Protein AF-A0ABD4SL57-F1 (afdb_monomer_lite)

Radius of gyration: 19.84 Å; chains: 1; bounding box: 55×24×49 Å

pLDDT: mean 72.81, std 12.91, range [45.31, 91.5]

Foldseek 3Di:
DPVVVVVVVVCQLVVQLVVLVVVLVVQLVVQLVCCCVPPVDDSVVSNVVSNVVSVVSSVVSCVPPSPPPPVPDPVVVVVVVVVVVVD

Secondary structure (DSSP, 8-state):
--HHHHHHHHHHHHHHHHHHHHHHHHHHHHHHHHHHHHH---HHHHHHHHHHHHHHHHHHHIIIIIT----S-HHHHHHHHHHHH--

InterPro domains:
  IPR007267 GtrA/DPMS, transmembrane domain [PF04138] (17-80)
  IPR051401 Bacterial Cell Wall Glycosylation GtrA [PTHR38459] (10-79)

Sequence (87 aa):
MTILYSIFIKYKQVILYLFFGGLTTIINILSFEILLTNFNLYYQLCNVIAWIISVTFAYFTNKVWVFESNYTTRASFFLVQYKNLCK

Organism: Lactobacillus delbrueckii subsp. lactis (NCBI:txid29397)

Structure (mmCIF, N/CA/C/O backbone):
data_AF-A0ABD4SL57-F1
#
_entry.id   AF-A0ABD4SL57-F1
#
loop_
_atom_site.group_PDB
_atom_site.id
_atom_site.type_symbol
_atom_site.label_atom_id
_atom_site.label_alt_id
_atom_site.label_comp_id
_atom_site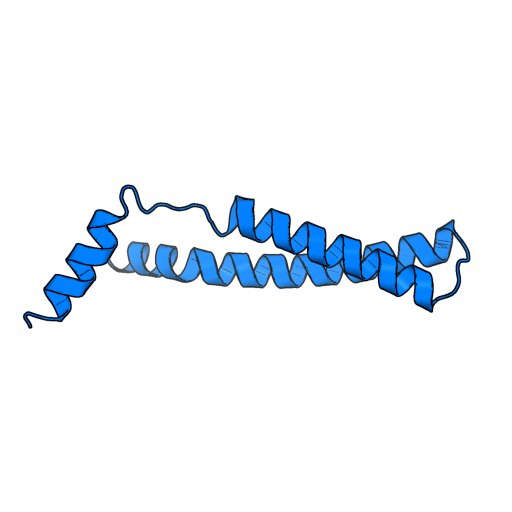.label_asym_id
_atom_site.label_entity_id
_atom_site.label_seq_id
_atom_site.pd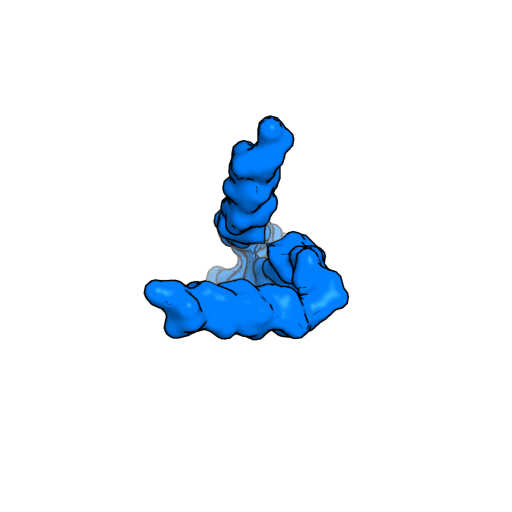bx_PDB_ins_code
_atom_site.Cartn_x
_atom_site.Cartn_y
_atom_site.Cartn_z
_atom_site.occupancy
_atom_site.B_iso_or_equiv
_atom_site.auth_seq_id
_atom_site.auth_comp_id
_atom_site.auth_asym_id
_atom_site.auth_atom_id
_atom_site.pdbx_PDB_model_num
ATOM 1 N N . MET A 1 1 ? -18.807 7.953 28.628 1.00 50.88 1 MET A N 1
ATOM 2 C CA . MET A 1 1 ? -17.640 8.399 27.835 1.00 50.88 1 MET A CA 1
ATOM 3 C C . MET A 1 1 ? -17.039 7.192 27.096 1.00 50.88 1 MET A C 1
ATOM 5 O O . MET A 1 1 ? -15.965 6.730 27.431 1.00 50.88 1 MET A O 1
ATOM 9 N N . THR A 1 2 ? -17.779 6.596 26.154 1.00 61.09 2 THR A N 1
ATOM 10 C CA . THR A 1 2 ? -17.417 5.301 25.516 1.00 61.09 2 THR A CA 1
ATOM 11 C C . THR A 1 2 ? -17.787 5.243 24.029 1.00 61.09 2 THR A C 1
ATOM 13 O O . THR A 1 2 ? -17.116 4.580 23.245 1.00 61.09 2 THR A O 1
ATOM 16 N N . ILE A 1 3 ? -18.806 5.999 23.615 1.00 65.62 3 ILE A N 1
ATOM 17 C CA . ILE A 1 3 ? -19.316 6.047 22.235 1.00 65.62 3 ILE A CA 1
ATOM 18 C C . ILE A 1 3 ? -18.293 6.662 21.262 1.00 65.62 3 ILE A C 1
ATOM 20 O O . ILE A 1 3 ? -18.141 6.183 20.144 1.00 65.62 3 ILE A O 1
ATOM 24 N N . LEU A 1 4 ? -17.540 7.682 21.690 1.00 61.50 4 LEU A N 1
ATOM 25 C CA . LEU A 1 4 ? -16.539 8.341 20.839 1.00 61.50 4 LEU A CA 1
ATOM 26 C C . LEU A 1 4 ? -15.369 7.402 20.484 1.00 61.50 4 LEU A C 1
ATOM 28 O O . LEU A 1 4 ? -14.862 7.420 19.366 1.00 61.50 4 LEU A O 1
ATOM 32 N N . TYR A 1 5 ? -14.977 6.545 21.430 1.00 66.38 5 TYR A N 1
ATOM 33 C CA . TYR A 1 5 ? -13.874 5.598 21.271 1.00 66.38 5 TYR A CA 1
ATOM 34 C C . TYR A 1 5 ? -14.223 4.456 20.304 1.00 66.38 5 TYR A C 1
ATOM 36 O O . TYR A 1 5 ? -13.400 4.071 19.473 1.00 66.38 5 TYR A O 1
ATOM 44 N N . SER A 1 6 ? -15.464 3.953 20.343 1.00 58.72 6 SER A N 1
ATOM 45 C CA . SER A 1 6 ? -15.901 2.893 19.424 1.00 58.72 6 SER A CA 1
ATOM 46 C C . SER A 1 6 ? -16.003 3.377 17.974 1.00 58.72 6 SER A C 1
ATOM 48 O O . SER A 1 6 ? -15.657 2.639 17.051 1.00 58.72 6 SER A O 1
ATOM 50 N N . ILE A 1 7 ? -16.406 4.635 17.767 1.00 63.84 7 ILE A N 1
ATOM 51 C CA . ILE A 1 7 ? -16.422 5.287 16.453 1.00 63.84 7 ILE A CA 1
ATOM 52 C C . ILE A 1 7 ? -14.992 5.420 15.915 1.00 63.84 7 ILE A C 1
ATOM 54 O O . ILE A 1 7 ? -14.732 5.037 14.776 1.00 63.84 7 ILE A O 1
ATOM 58 N N . PHE A 1 8 ? -14.044 5.869 16.742 1.00 62.84 8 PHE A N 1
ATOM 59 C CA . PHE A 1 8 ? -12.634 5.976 16.353 1.00 62.84 8 PHE A CA 1
ATOM 60 C C . PHE A 1 8 ? -12.034 4.636 15.899 1.00 62.84 8 PHE A C 1
ATOM 62 O O . PHE A 1 8 ? -11.361 4.577 14.870 1.00 62.84 8 PHE A O 1
ATOM 69 N N . ILE A 1 9 ? -12.330 3.541 16.604 1.00 65.00 9 ILE A N 1
ATOM 70 C CA . ILE A 1 9 ? -11.884 2.193 16.213 1.00 65.00 9 ILE A CA 1
ATOM 71 C C . ILE A 1 9 ? -12.525 1.742 14.896 1.00 65.00 9 ILE A C 1
ATOM 73 O O . ILE A 1 9 ? -11.850 1.135 14.065 1.00 65.00 9 ILE A O 1
ATOM 77 N N . LYS A 1 10 ? -13.805 2.063 14.670 1.00 67.56 10 LYS A N 1
ATOM 78 C CA . LYS A 1 10 ? -14.517 1.692 13.440 1.00 67.56 10 LYS A CA 1
ATOM 79 C C . LYS A 1 10 ? -13.892 2.327 12.194 1.00 67.56 10 LYS A C 1
ATOM 81 O O . LYS A 1 10 ? -13.782 1.666 11.165 1.00 67.56 10 LYS A O 1
ATOM 86 N N . TYR A 1 11 ? -13.460 3.585 12.283 1.00 74.06 11 TYR A N 1
ATOM 87 C CA . TYR A 1 11 ? -12.832 4.288 11.160 1.00 74.06 11 TYR A CA 1
ATOM 88 C C . TYR A 1 11 ? -11.319 4.053 11.050 1.00 74.06 11 TYR A C 1
ATOM 90 O O . TYR A 1 11 ? -10.770 4.263 9.971 1.00 74.06 11 TYR A O 1
ATOM 98 N N . LYS A 1 12 ? -10.651 3.547 12.101 1.00 74.44 12 LYS A N 1
ATOM 99 C CA . LYS A 1 12 ? -9.212 3.208 12.097 1.00 74.44 12 LYS A CA 1
ATOM 100 C C . LYS A 1 12 ? -8.827 2.359 10.879 1.00 74.44 12 LYS A C 1
ATOM 102 O O . LYS A 1 12 ? -7.863 2.684 10.195 1.00 74.44 12 LYS A O 1
ATOM 107 N N . GLN A 1 13 ? -9.600 1.313 10.576 1.00 72.81 13 GLN A N 1
ATOM 108 C CA . GLN A 1 13 ? -9.340 0.419 9.436 1.00 72.81 13 GLN A CA 1
ATOM 109 C C . GLN A 1 13 ? -9.434 1.145 8.090 1.00 72.81 13 GLN A C 1
ATOM 111 O O . GLN A 1 13 ? -8.565 0.976 7.241 1.00 72.81 13 GLN A O 1
ATOM 116 N N . VAL A 1 14 ? -10.454 1.990 7.912 1.00 79.50 14 VAL A N 1
ATOM 117 C CA . VAL A 1 14 ? -10.653 2.767 6.679 1.00 79.50 14 VAL A CA 1
ATOM 118 C C . VAL A 1 14 ? -9.533 3.793 6.500 1.00 79.50 14 VAL A C 1
ATOM 120 O O . VAL A 1 14 ? -8.997 3.928 5.405 1.00 79.50 14 VAL A O 1
ATOM 123 N N . ILE A 1 15 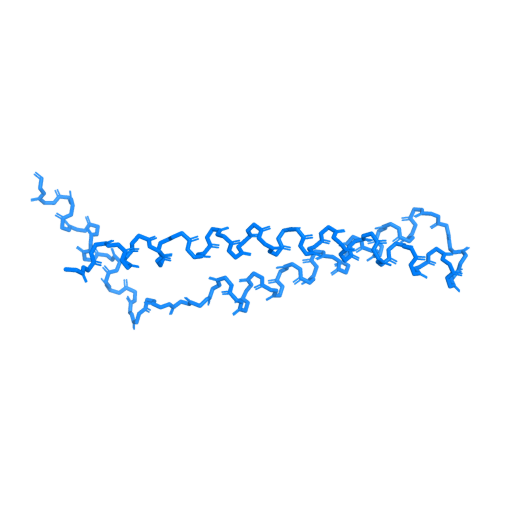? -9.138 4.476 7.578 1.00 81.75 15 ILE A N 1
ATOM 124 C CA . ILE A 1 15 ? -8.058 5.472 7.573 1.00 81.75 15 ILE A CA 1
ATOM 125 C C . ILE A 1 15 ? -6.711 4.813 7.256 1.00 81.75 15 ILE A C 1
ATOM 127 O O . ILE A 1 15 ? -5.973 5.327 6.421 1.00 81.75 15 ILE A O 1
ATOM 131 N N . LEU A 1 16 ? -6.403 3.663 7.865 1.00 81.00 16 LEU A N 1
ATOM 132 C CA . LEU A 1 16 ? -5.188 2.893 7.573 1.00 81.00 16 LEU A CA 1
ATOM 133 C C . LEU A 1 16 ? -5.159 2.419 6.118 1.00 81.00 16 LEU A C 1
ATOM 135 O O . LEU A 1 16 ? -4.133 2.544 5.459 1.00 81.00 16 LEU A O 1
ATOM 139 N N . TYR A 1 17 ? -6.286 1.927 5.601 1.00 80.31 17 TYR A N 1
ATOM 140 C CA . TYR A 1 17 ? -6.393 1.498 4.208 1.00 80.31 17 TYR A CA 1
ATOM 141 C C . TYR A 1 17 ? -6.154 2.663 3.237 1.00 80.31 17 TYR A C 1
ATOM 143 O O . TYR A 1 17 ? -5.411 2.522 2.266 1.00 80.31 17 TYR A O 1
ATOM 151 N N . LEU A 1 18 ? -6.722 3.842 3.524 1.00 85.25 18 LEU A N 1
ATOM 152 C CA . LEU A 1 18 ? -6.489 5.048 2.725 1.00 85.25 18 LEU A CA 1
ATOM 153 C C . LEU A 1 18 ? -5.028 5.515 2.807 1.00 85.25 18 LEU A C 1
ATOM 155 O O . LEU A 1 18 ? -4.434 5.874 1.791 1.00 85.25 18 LEU A O 1
ATOM 159 N N . PHE A 1 19 ? -4.442 5.478 4.006 1.00 86.00 19 PHE A N 1
ATOM 160 C CA . PHE A 1 19 ? -3.054 5.860 4.248 1.00 86.00 19 PHE A CA 1
ATOM 161 C C . PHE A 1 19 ? -2.081 4.962 3.477 1.00 86.00 19 PHE A C 1
ATOM 163 O O . PHE A 1 19 ? -1.198 5.462 2.783 1.00 86.00 19 PHE A O 1
ATOM 170 N N . PHE A 1 20 ? -2.279 3.643 3.515 1.00 84.50 20 PHE A N 1
ATOM 171 C CA . PHE A 1 20 ? -1.468 2.718 2.726 1.00 84.50 20 PHE A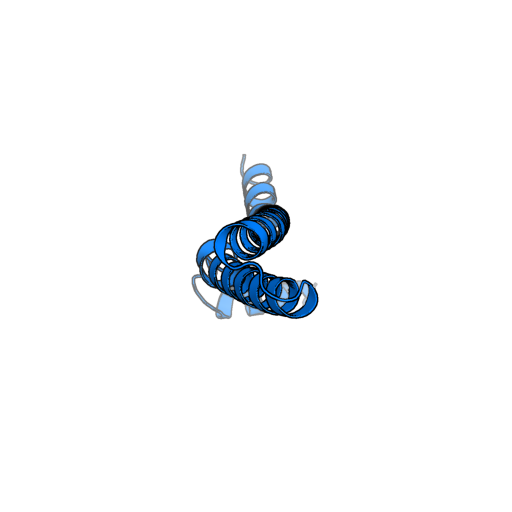 CA 1
ATOM 172 C C . PHE A 1 20 ? -1.714 2.816 1.234 1.00 84.50 20 PHE A C 1
ATOM 174 O O . PHE A 1 20 ? -0.766 2.647 0.472 1.00 84.50 20 PHE A O 1
ATOM 181 N N . GLY A 1 21 ? -2.935 3.133 0.802 1.00 85.25 21 GLY A N 1
ATOM 182 C CA . GLY A 1 21 ? -3.206 3.471 -0.593 1.00 85.25 21 GLY A CA 1
ATOM 183 C C . GLY A 1 21 ? -2.333 4.637 -1.068 1.00 85.25 21 GLY A C 1
ATOM 184 O O . GLY A 1 21 ? -1.681 4.531 -2.104 1.00 85.25 21 GLY A O 1
ATOM 185 N N . GLY A 1 22 ? -2.236 5.703 -0.267 1.00 89.88 22 GLY A N 1
ATOM 186 C CA . GLY A 1 22 ? -1.327 6.824 -0.528 1.00 89.88 22 GLY A CA 1
ATOM 187 C C . GLY A 1 22 ? 0.158 6.445 -0.450 1.00 89.88 22 GLY A C 1
ATOM 188 O O . GLY A 1 22 ? 0.960 6.893 -1.261 1.00 89.88 22 GLY A O 1
ATOM 189 N N . LEU A 1 23 ? 0.549 5.570 0.478 1.00 88.56 23 LEU A N 1
ATOM 190 C CA . LEU A 1 23 ? 1.932 5.084 0.549 1.00 88.56 23 LEU A CA 1
ATOM 191 C C . LEU A 1 23 ? 2.308 4.255 -0.692 1.00 88.56 23 LEU A C 1
ATOM 193 O O . LEU A 1 23 ? 3.417 4.350 -1.209 1.00 88.56 23 LEU A O 1
ATOM 197 N N . THR A 1 24 ? 1.360 3.470 -1.197 1.00 87.88 24 THR A N 1
ATOM 198 C CA . THR A 1 24 ? 1.513 2.599 -2.367 1.00 87.88 24 THR A CA 1
ATOM 199 C C . THR A 1 24 ? 1.765 3.408 -3.638 1.00 87.88 24 THR A C 1
ATOM 201 O O . THR A 1 24 ? 2.617 3.027 -4.446 1.00 87.88 24 THR A O 1
ATOM 204 N N . THR A 1 25 ? 1.088 4.549 -3.804 1.00 89.38 25 THR A N 1
ATOM 205 C CA . THR A 1 25 ? 1.331 5.453 -4.939 1.00 89.38 25 THR A CA 1
ATOM 206 C C . THR A 1 25 ? 2.709 6.102 -4.856 1.00 89.38 25 THR A C 1
ATOM 208 O O . THR A 1 25 ? 3.407 6.146 -5.868 1.00 89.38 25 THR A O 1
ATOM 211 N N . ILE A 1 26 ? 3.148 6.514 -3.661 1.00 91.50 26 ILE A N 1
ATOM 212 C CA . ILE A 1 26 ? 4.509 7.029 -3.438 1.00 91.50 26 ILE A CA 1
ATOM 213 C C . ILE A 1 26 ? 5.548 5.963 -3.809 1.00 91.50 26 ILE A C 1
ATOM 215 O O . ILE A 1 26 ? 6.47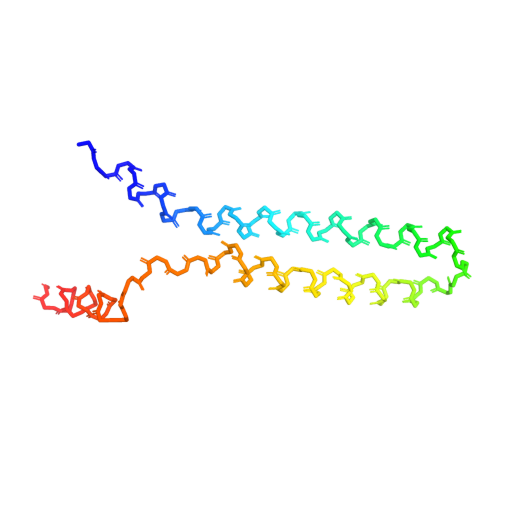6 6.245 -4.561 1.00 91.50 26 ILE A O 1
ATOM 219 N N . ILE A 1 27 ? 5.366 4.722 -3.351 1.00 88.56 27 ILE A N 1
ATOM 220 C CA . ILE A 1 27 ? 6.276 3.606 -3.655 1.00 88.56 27 ILE A CA 1
ATOM 221 C C . ILE A 1 27 ? 6.312 3.297 -5.153 1.00 88.56 27 ILE A C 1
ATOM 223 O O . ILE A 1 27 ? 7.383 2.985 -5.673 1.00 88.56 27 ILE A O 1
ATOM 227 N N . ASN A 1 28 ? 5.180 3.399 -5.855 1.00 88.00 28 ASN A N 1
ATOM 228 C CA . ASN A 1 28 ? 5.137 3.195 -7.301 1.00 88.00 28 ASN A CA 1
ATOM 229 C C . ASN A 1 28 ? 5.983 4.245 -8.039 1.00 88.00 28 ASN A C 1
ATOM 231 O O . ASN A 1 28 ? 6.807 3.890 -8.877 1.00 88.00 28 ASN A O 1
ATOM 235 N N . ILE A 1 29 ? 5.823 5.526 -7.683 1.00 87.12 29 ILE A N 1
ATOM 236 C CA . ILE A 1 29 ? 6.581 6.635 -8.284 1.00 87.12 29 ILE A CA 1
ATOM 237 C C . ILE A 1 29 ? 8.076 6.496 -7.970 1.00 87.12 29 ILE A C 1
ATOM 239 O O . ILE A 1 29 ? 8.897 6.572 -8.880 1.00 87.12 29 ILE A O 1
ATOM 243 N N . LEU A 1 30 ? 8.430 6.225 -6.709 1.00 87.44 30 LEU A N 1
ATOM 244 C CA . LEU A 1 30 ? 9.823 6.038 -6.292 1.00 87.44 30 LEU A CA 1
ATOM 245 C C . LEU A 1 30 ? 10.472 4.831 -6.978 1.00 87.44 30 LEU A C 1
ATOM 247 O O . LEU A 1 30 ? 11.604 4.928 -7.442 1.00 87.44 30 LEU A O 1
ATOM 251 N N . SER A 1 31 ? 9.762 3.704 -7.075 1.00 81.69 31 SER A N 1
ATOM 252 C CA . SER A 1 31 ? 10.280 2.512 -7.757 1.00 81.69 31 SER A CA 1
ATOM 253 C C . SER A 1 31 ? 10.509 2.791 -9.239 1.00 81.69 31 SER A C 1
ATOM 255 O O . SER A 1 31 ? 11.550 2.411 -9.769 1.00 81.69 31 SER A O 1
ATOM 257 N N . PHE A 1 32 ? 9.576 3.488 -9.895 1.00 79.50 32 PHE A N 1
ATOM 258 C CA . PHE A 1 32 ? 9.709 3.881 -11.294 1.00 79.50 32 PHE A CA 1
ATOM 259 C C . PHE A 1 32 ? 10.930 4.790 -11.525 1.00 79.50 32 PHE A C 1
ATOM 261 O O . PHE A 1 32 ? 11.744 4.487 -12.393 1.00 79.50 32 PHE A O 1
ATOM 268 N N . GLU A 1 33 ? 11.103 5.843 -10.721 1.00 80.44 33 GLU A N 1
ATOM 269 C CA . GLU A 1 33 ? 12.255 6.763 -10.776 1.00 80.44 33 GLU A CA 1
ATOM 270 C C . GLU A 1 33 ? 13.598 6.043 -10.570 1.00 80.44 33 GLU A C 1
ATOM 272 O O . GLU A 1 33 ? 14.546 6.244 -11.334 1.00 80.44 33 GLU A O 1
ATOM 277 N N . ILE A 1 34 ? 13.673 5.153 -9.573 1.00 79.06 34 ILE A N 1
ATOM 278 C CA . ILE A 1 34 ? 14.882 4.372 -9.270 1.00 79.06 34 ILE A CA 1
ATOM 279 C C . ILE A 1 34 ? 15.227 3.427 -10.428 1.00 79.06 34 ILE A C 1
ATOM 281 O O . ILE A 1 34 ? 16.393 3.325 -10.814 1.00 79.06 34 ILE A O 1
ATOM 285 N N . LEU A 1 35 ? 14.231 2.741 -10.996 1.00 73.44 35 LEU A N 1
ATOM 286 C CA . LEU A 1 35 ? 14.415 1.825 -12.127 1.00 73.44 35 LEU A CA 1
ATOM 287 C C . LEU A 1 35 ? 14.829 2.571 -13.402 1.00 73.44 35 LEU A C 1
ATOM 289 O O . LEU A 1 35 ? 15.708 2.103 -14.125 1.00 73.44 35 LEU A O 1
ATOM 293 N N . LEU A 1 36 ? 14.237 3.740 -13.660 1.00 71.88 36 LEU A N 1
ATOM 294 C CA . LEU A 1 36 ? 14.568 4.576 -14.811 1.00 71.88 36 LEU A CA 1
ATOM 295 C C . LEU A 1 36 ? 16.012 5.097 -14.725 1.00 71.88 36 LEU A C 1
ATOM 297 O O . LEU A 1 36 ? 16.767 4.970 -15.687 1.00 71.88 36 LEU A O 1
ATOM 301 N N . THR A 1 37 ? 16.409 5.617 -13.559 1.00 69.38 37 THR A N 1
ATOM 302 C CA . THR A 1 37 ? 17.721 6.252 -13.352 1.00 69.38 37 THR A CA 1
ATOM 303 C C . THR A 1 37 ? 18.865 5.238 -13.299 1.00 69.38 37 THR A C 1
ATOM 305 O O . THR A 1 37 ? 19.922 5.477 -13.879 1.00 69.38 37 THR A O 1
ATOM 308 N N . ASN A 1 38 ? 18.672 4.091 -12.636 1.00 62.53 38 ASN A N 1
ATOM 309 C CA . ASN A 1 38 ? 19.761 3.132 -12.421 1.00 62.53 38 ASN A CA 1
ATOM 310 C C . ASN A 1 38 ? 19.937 2.122 -13.557 1.00 62.53 38 ASN A C 1
ATOM 312 O O . ASN A 1 38 ? 21.046 1.629 -13.749 1.00 62.53 38 ASN A O 1
ATOM 316 N N . PHE A 1 39 ? 18.870 1.774 -14.285 1.00 63.81 39 PHE A N 1
ATOM 317 C CA . PHE A 1 39 ? 18.915 0.639 -15.210 1.00 63.81 39 PHE A CA 1
ATOM 318 C C . PHE A 1 39 ? 18.754 1.002 -16.691 1.00 63.81 39 PHE A C 1
ATOM 320 O O . PHE A 1 39 ? 19.006 0.130 -17.520 1.00 63.81 39 PHE A O 1
ATOM 327 N N . ASN A 1 40 ? 18.374 2.242 -17.053 1.00 63.22 40 ASN A N 1
ATOM 328 C CA . ASN A 1 40 ? 18.131 2.651 -18.455 1.00 63.22 40 ASN A CA 1
ATOM 329 C C . ASN A 1 40 ? 17.270 1.632 -19.243 1.00 63.22 40 ASN A C 1
ATOM 331 O O . ASN A 1 40 ? 17.413 1.453 -20.454 1.00 63.22 40 ASN A O 1
ATOM 335 N N . LEU A 1 41 ? 16.392 0.909 -18.542 1.00 62.31 41 LEU A N 1
ATOM 336 C CA . LEU A 1 41 ? 15.524 -0.101 -19.133 1.00 62.31 41 LEU A CA 1
ATOM 337 C C . LEU A 1 41 ? 14.372 0.575 -19.880 1.00 62.31 41 LEU A C 1
ATOM 339 O O . LEU A 1 41 ? 13.988 1.708 -19.589 1.00 62.31 41 LEU A O 1
ATOM 343 N N . TYR A 1 42 ? 13.791 -0.154 -20.835 1.00 73.75 42 TYR A N 1
ATOM 344 C CA . TYR A 1 42 ? 12.600 0.281 -21.564 1.00 73.75 42 TYR A CA 1
ATOM 345 C C . TYR A 1 42 ? 11.513 0.742 -20.580 1.00 73.75 42 TYR A C 1
ATOM 347 O O . TYR A 1 42 ? 11.149 -0.009 -19.672 1.00 73.75 42 TYR A O 1
ATOM 355 N N . TYR A 1 43 ? 10.970 1.946 -20.792 1.00 74.88 43 TYR A N 1
ATOM 356 C CA . TYR A 1 43 ? 9.964 2.586 -19.930 1.00 74.88 43 TYR A CA 1
ATOM 357 C C . TYR A 1 43 ? 8.837 1.625 -19.510 1.00 74.88 43 TYR A C 1
ATOM 359 O O . TYR A 1 43 ? 8.470 1.553 -18.336 1.00 74.88 43 TYR A O 1
ATOM 367 N N . GLN A 1 44 ? 8.340 0.822 -20.456 1.00 77.56 44 GLN A N 1
ATOM 368 C CA . GLN A 1 44 ? 7.299 -0.175 -20.214 1.00 77.56 44 GLN A CA 1
ATOM 369 C C . GLN A 1 44 ? 7.709 -1.240 -19.184 1.00 77.56 44 GLN A C 1
ATOM 371 O O . GLN A 1 44 ? 6.895 -1.593 -18.335 1.00 77.56 44 GLN A O 1
ATOM 376 N N . LEU A 1 45 ? 8.947 -1.743 -19.222 1.00 80.12 45 LEU A N 1
ATOM 377 C CA . LEU A 1 45 ? 9.416 -2.762 -18.276 1.00 80.12 45 LEU A CA 1
ATOM 378 C C . LEU A 1 45 ? 9.593 -2.179 -16.872 1.00 80.12 45 LEU A C 1
ATOM 380 O O . LEU A 1 45 ? 9.155 -2.798 -15.903 1.00 80.12 45 LEU A O 1
ATOM 384 N N . CYS A 1 46 ? 10.155 -0.972 -16.760 1.00 78.50 46 CYS A N 1
ATOM 385 C CA . CYS A 1 46 ? 10.266 -0.266 -15.481 1.00 78.50 46 CYS A CA 1
ATOM 386 C C . CYS A 1 46 ? 8.895 -0.072 -14.828 1.00 78.50 46 CYS A C 1
ATOM 388 O O . CYS A 1 46 ? 8.740 -0.321 -13.635 1.00 78.50 46 CYS A O 1
ATOM 390 N N . ASN A 1 47 ? 7.887 0.314 -15.616 1.00 83.94 47 ASN A N 1
ATOM 391 C CA . ASN A 1 47 ? 6.536 0.536 -15.112 1.00 83.94 47 ASN A CA 1
ATOM 392 C C . ASN A 1 47 ? 5.867 -0.766 -14.631 1.00 83.94 47 ASN A C 1
ATOM 394 O O . ASN A 1 47 ? 5.242 -0.782 -13.574 1.00 83.94 47 ASN A O 1
ATOM 398 N N . VAL A 1 48 ? 6.041 -1.882 -15.353 1.00 88.06 48 VAL A N 1
ATOM 399 C CA . VAL A 1 48 ? 5.498 -3.191 -14.936 1.00 88.06 48 VAL A CA 1
ATOM 400 C C . VAL A 1 48 ? 6.149 -3.674 -13.637 1.00 88.06 48 VAL A C 1
ATOM 402 O O . VAL A 1 48 ? 5.447 -4.132 -12.737 1.00 88.06 48 VAL A O 1
ATOM 405 N N . ILE A 1 49 ? 7.472 -3.541 -13.503 1.00 85.44 49 ILE A N 1
ATOM 406 C CA . ILE A 1 49 ? 8.192 -3.951 -12.289 1.00 85.44 49 ILE A CA 1
ATOM 407 C C . ILE A 1 49 ? 7.800 -3.063 -11.099 1.00 85.44 49 ILE A C 1
ATOM 409 O O . ILE A 1 49 ? 7.488 -3.586 -10.029 1.00 85.44 49 ILE A O 1
ATOM 413 N N . ALA A 1 50 ? 7.756 -1.739 -11.287 1.00 85.31 50 ALA A N 1
ATOM 414 C CA . ALA A 1 50 ? 7.319 -0.795 -10.259 1.00 85.31 50 ALA A CA 1
ATOM 415 C C . ALA A 1 50 ? 5.892 -1.102 -9.779 1.00 85.31 50 ALA A C 1
ATOM 417 O O . ALA A 1 50 ? 5.641 -1.165 -8.573 1.00 85.31 50 ALA A O 1
ATOM 418 N N . TRP A 1 51 ? 4.984 -1.402 -10.712 1.00 88.31 51 TRP A N 1
ATOM 419 C CA . TRP A 1 51 ? 3.614 -1.786 -10.395 1.00 88.31 51 TRP A CA 1
ATOM 420 C C . TRP A 1 51 ? 3.544 -3.083 -9.573 1.00 88.31 51 TRP A C 1
ATOM 422 O O . TRP A 1 51 ? 2.849 -3.118 -8.558 1.00 88.31 51 TRP A O 1
ATOM 432 N N . ILE A 1 52 ? 4.304 -4.125 -9.939 1.00 90.25 52 ILE A N 1
ATOM 433 C CA . ILE A 1 52 ? 4.347 -5.393 -9.182 1.00 90.25 52 ILE A CA 1
ATOM 434 C C . ILE A 1 52 ? 4.849 -5.161 -7.751 1.00 90.25 52 ILE A C 1
ATOM 436 O O . ILE A 1 52 ? 4.255 -5.677 -6.799 1.00 90.25 52 ILE A O 1
ATOM 440 N N . ILE A 1 53 ? 5.916 -4.374 -7.580 1.00 88.19 53 ILE A N 1
ATOM 441 C CA . ILE A 1 53 ? 6.478 -4.043 -6.260 1.00 88.19 53 ILE A CA 1
ATOM 442 C C . ILE A 1 53 ? 5.447 -3.283 -5.420 1.00 88.19 53 ILE A C 1
ATOM 444 O O . ILE A 1 53 ? 5.207 -3.635 -4.264 1.00 88.19 53 ILE A O 1
ATOM 448 N N . SER A 1 54 ? 4.798 -2.282 -6.015 1.00 88.56 54 SER A N 1
ATOM 449 C CA . SER A 1 54 ? 3.778 -1.458 -5.370 1.00 88.56 54 SER A CA 1
ATOM 450 C C . SER A 1 54 ? 2.576 -2.295 -4.902 1.00 88.56 54 SER A C 1
ATOM 452 O O . SER A 1 54 ? 2.210 -2.247 -3.726 1.00 88.56 54 SER A O 1
ATOM 454 N N . VAL A 1 55 ? 2.018 -3.151 -5.766 1.00 87.62 55 VAL A N 1
ATOM 455 C CA . VAL A 1 55 ? 0.891 -4.040 -5.419 1.00 87.62 55 VAL A CA 1
ATOM 456 C C . VAL A 1 55 ? 1.283 -5.057 -4.343 1.00 87.62 55 VAL A C 1
ATOM 458 O O . VAL A 1 55 ? 0.509 -5.306 -3.416 1.00 87.62 55 VAL A O 1
ATOM 461 N N . THR A 1 56 ? 2.495 -5.614 -4.422 1.00 88.69 56 THR A N 1
ATOM 462 C CA . THR A 1 56 ? 3.010 -6.561 -3.420 1.00 88.69 56 THR A CA 1
ATOM 463 C C . THR A 1 56 ? 3.154 -5.891 -2.056 1.00 88.69 56 THR A C 1
ATOM 465 O O . THR A 1 56 ? 2.722 -6.445 -1.042 1.00 88.69 56 THR A O 1
ATOM 468 N N . PHE A 1 57 ? 3.701 -4.674 -2.022 1.00 86.81 57 PHE A N 1
ATOM 469 C CA . PHE A 1 57 ? 3.818 -3.894 -0.798 1.00 86.81 57 PHE A CA 1
ATOM 470 C C . PHE A 1 57 ? 2.443 -3.589 -0.195 1.00 86.81 57 PHE A C 1
ATOM 472 O O . PHE A 1 57 ? 2.238 -3.835 0.995 1.00 86.81 57 PHE A O 1
ATOM 479 N N . ALA A 1 58 ? 1.492 -3.120 -1.012 1.00 85.75 58 ALA A N 1
ATOM 480 C CA . ALA A 1 58 ? 0.129 -2.806 -0.586 1.00 85.75 58 ALA A CA 1
ATOM 481 C C . ALA A 1 58 ? -0.587 -4.031 -0.007 1.00 85.75 58 ALA A C 1
ATOM 483 O O . ALA A 1 58 ? -1.267 -3.941 1.015 1.00 85.75 58 ALA A O 1
ATOM 484 N N . TYR A 1 59 ? -0.408 -5.199 -0.629 1.00 84.31 59 TYR A N 1
ATOM 485 C CA . TYR A 1 59 ? -0.943 -6.455 -0.115 1.00 84.31 59 TYR A CA 1
ATOM 486 C C . TYR A 1 59 ? -0.376 -6.777 1.272 1.00 84.31 59 TYR A C 1
ATOM 488 O O . TYR A 1 59 ? -1.129 -7.124 2.185 1.00 84.31 59 TYR A O 1
ATOM 496 N N . PHE A 1 60 ? 0.937 -6.623 1.454 1.00 83.31 60 PHE A N 1
ATOM 497 C CA . PHE A 1 60 ? 1.589 -6.919 2.726 1.00 83.31 60 PHE A CA 1
ATOM 498 C C . PHE A 1 60 ? 1.149 -5.954 3.833 1.00 83.31 60 PHE A C 1
ATOM 500 O O . PHE A 1 60 ? 0.797 -6.394 4.926 1.00 83.31 60 PHE A O 1
ATOM 507 N N . THR A 1 61 ? 1.094 -4.651 3.553 1.00 80.88 61 THR A N 1
ATOM 508 C CA . THR A 1 61 ? 0.681 -3.640 4.540 1.00 80.88 61 THR A CA 1
ATOM 509 C C . THR A 1 61 ? -0.801 -3.726 4.886 1.00 80.88 61 THR A C 1
ATOM 511 O O . THR A 1 61 ? -1.148 -3.682 6.067 1.00 80.88 61 THR A O 1
ATOM 514 N N . ASN A 1 62 ? -1.675 -3.973 3.907 1.00 78.56 62 ASN A N 1
ATOM 515 C CA . ASN A 1 62 ? -3.085 -4.245 4.183 1.00 78.56 62 ASN A CA 1
ATOM 516 C C . ASN A 1 62 ? -3.243 -5.501 5.052 1.00 78.56 62 ASN A C 1
ATOM 518 O O . ASN A 1 62 ? -3.964 -5.480 6.046 1.00 78.56 62 ASN A O 1
ATOM 522 N N . LYS A 1 63 ? -2.519 -6.583 4.752 1.00 71.44 63 LYS A N 1
ATOM 523 C CA . LYS A 1 63 ? -2.585 -7.819 5.541 1.00 71.44 63 LYS A CA 1
ATOM 524 C C . LYS A 1 63 ? -2.052 -7.661 6.969 1.00 71.44 63 LYS A C 1
ATOM 526 O O . LYS A 1 63 ? -2.643 -8.219 7.885 1.00 71.44 63 LYS A O 1
ATOM 531 N N . VAL A 1 64 ? -0.952 -6.934 7.161 1.00 70.12 64 VAL A N 1
ATOM 532 C CA . VAL A 1 64 ? -0.259 -6.838 8.458 1.00 70.12 64 VAL A CA 1
ATOM 533 C C . VAL A 1 64 ? -0.829 -5.739 9.361 1.00 70.12 64 VAL A C 1
ATOM 535 O O . VAL A 1 64 ? -0.948 -5.961 10.560 1.00 70.12 64 VAL A O 1
ATOM 538 N N . TRP A 1 65 ? -1.195 -4.569 8.825 1.00 65.81 65 TRP A N 1
ATOM 539 C CA . TRP A 1 65 ? -1.686 -3.438 9.633 1.00 65.81 65 TRP A CA 1
ATOM 540 C C . TRP A 1 65 ? -3.206 -3.250 9.579 1.00 65.81 65 TRP A C 1
ATOM 542 O O . TRP A 1 65 ? -3.800 -2.872 10.587 1.00 65.81 65 TRP A O 1
ATOM 552 N N . VAL A 1 66 ? -3.858 -3.454 8.425 1.00 63.88 66 VAL A N 1
ATOM 553 C CA . VAL A 1 66 ? -5.318 -3.230 8.320 1.00 63.88 66 VAL A CA 1
ATOM 554 C C . VAL A 1 66 ? -6.082 -4.391 8.952 1.00 63.88 66 VAL A C 1
ATOM 556 O O . VAL A 1 66 ? -7.077 -4.172 9.645 1.00 63.88 66 VAL A O 1
ATOM 559 N N . PHE A 1 67 ? -5.581 -5.616 8.796 1.00 62.66 67 PHE A N 1
ATOM 560 C CA . PHE A 1 67 ? -6.124 -6.797 9.463 1.00 62.66 67 PHE A CA 1
ATOM 561 C C . PHE A 1 67 ? -5.454 -7.064 10.821 1.00 62.66 67 PHE A C 1
ATOM 563 O O . PHE A 1 67 ? -5.097 -8.192 11.144 1.00 62.66 67 PHE A O 1
ATOM 570 N N . GLU A 1 68 ? -5.369 -6.046 11.681 1.00 55.78 68 GLU A N 1
ATOM 571 C CA . GLU A 1 68 ? -5.393 -6.281 13.130 1.00 55.78 68 GLU A CA 1
ATOM 572 C C . GLU A 1 68 ? -6.803 -6.762 13.500 1.00 55.78 68 GLU A C 1
ATOM 574 O O . GLU A 1 68 ? -7.682 -5.975 13.873 1.00 55.78 68 GLU A O 1
ATOM 579 N N . SER A 1 69 ? -7.070 -8.061 13.343 1.00 48.81 69 SER A N 1
ATOM 580 C CA . SER A 1 69 ? -8.344 -8.642 13.755 1.00 48.81 69 SER A CA 1
ATOM 581 C C . SER A 1 69 ? -8.469 -8.592 15.281 1.00 48.81 69 SER A C 1
ATOM 583 O O . SER A 1 69 ? -8.189 -9.562 15.975 1.00 48.81 69 SER A O 1
ATOM 585 N N . ASN A 1 70 ? -8.970 -7.476 15.808 1.00 45.31 70 ASN A N 1
ATOM 586 C CA . ASN A 1 70 ? -9.468 -7.348 17.180 1.00 45.31 70 ASN A CA 1
ATOM 587 C C . ASN A 1 70 ? -10.851 -8.017 17.356 1.00 45.31 70 ASN A C 1
ATOM 589 O O . ASN A 1 70 ? -11.624 -7.663 18.244 1.00 45.31 70 ASN A O 1
ATOM 593 N N . TYR A 1 71 ? -11.195 -8.999 16.517 1.00 45.56 71 TYR A N 1
ATOM 594 C CA . TYR A 1 71 ? -12.318 -9.889 16.783 1.00 45.56 71 TYR A CA 1
ATOM 595 C C . TYR A 1 71 ? -11.761 -11.058 17.581 1.00 45.56 71 TYR A C 1
ATOM 597 O O . TYR A 1 71 ? -11.297 -12.041 17.013 1.00 45.56 71 TYR A O 1
ATOM 605 N N . THR A 1 72 ? -11.800 -10.940 18.908 1.00 46.91 72 THR A N 1
ATOM 606 C CA . THR A 1 72 ? -11.303 -11.987 19.814 1.00 46.91 72 THR A CA 1
ATOM 607 C C . THR A 1 72 ? -11.968 -13.353 19.556 1.00 46.91 72 THR A C 1
ATOM 609 O O . THR A 1 72 ? -11.443 -14.392 19.943 1.00 46.91 72 THR A O 1
ATOM 612 N N . THR A 1 73 ? -13.115 -13.404 18.858 1.00 45.84 73 THR A N 1
ATOM 613 C CA . THR A 1 73 ? -13.764 -14.650 18.419 1.00 45.84 73 THR A CA 1
ATOM 614 C C . THR A 1 73 ? -14.760 -14.384 17.278 1.00 45.84 73 THR A C 1
ATOM 616 O O . THR A 1 73 ? -15.550 -13.447 17.364 1.00 45.84 73 THR A O 1
ATOM 619 N N . ARG A 1 74 ? -14.819 -15.248 16.247 1.00 51.50 74 ARG A N 1
ATOM 620 C CA . ARG A 1 74 ? -15.833 -15.208 15.156 1.00 51.50 74 ARG A CA 1
ATOM 621 C C . ARG A 1 74 ? -17.285 -15.216 15.676 1.00 51.50 74 ARG A C 1
ATOM 623 O O . ARG A 1 74 ? -18.185 -14.738 14.995 1.00 51.50 74 ARG A O 1
ATOM 630 N N . ALA A 1 75 ? -17.505 -15.712 16.893 1.00 57.28 75 ALA A N 1
ATOM 631 C CA . ALA A 1 75 ? -18.808 -15.798 17.547 1.00 57.28 75 ALA A CA 1
ATOM 632 C C . ALA A 1 75 ? -19.457 -14.431 17.840 1.00 57.28 75 ALA A C 1
ATOM 634 O O . ALA A 1 75 ? -20.676 -14.309 17.737 1.00 57.28 75 ALA A O 1
ATOM 635 N N . SER A 1 76 ? -18.683 -13.383 18.156 1.00 56.38 76 SER A N 1
ATOM 636 C CA . SER A 1 76 ? -19.258 -12.070 18.500 1.00 56.38 76 SER A CA 1
ATOM 637 C C . SER A 1 76 ? -19.868 -11.349 17.292 1.00 56.38 76 SER A C 1
ATOM 639 O O . SER A 1 76 ? -20.846 -10.621 17.450 1.00 56.38 76 SER A O 1
ATOM 641 N N . PHE A 1 77 ? -19.368 -11.6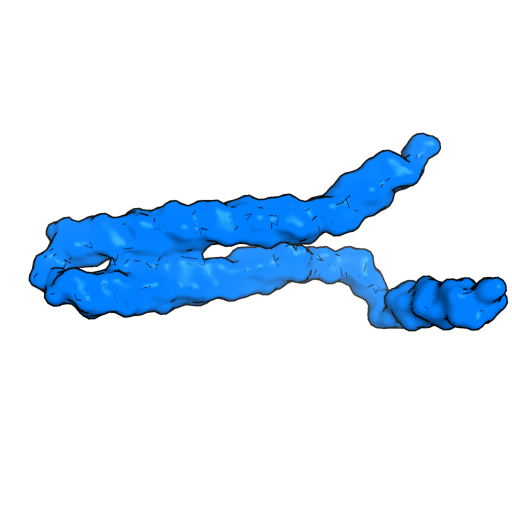16 16.081 1.00 62.56 77 PHE A N 1
ATOM 642 C CA . PHE A 1 77 ? -19.934 -11.101 14.830 1.00 62.56 77 PHE A CA 1
ATOM 643 C C . PHE A 1 77 ? -21.332 -11.685 14.557 1.00 62.56 77 PHE A C 1
ATOM 645 O O . PHE A 1 77 ? -22.274 -10.947 14.274 1.00 62.56 77 PHE A O 1
ATOM 652 N N . PHE A 1 78 ? -21.501 -13.000 14.742 1.00 65.44 78 PHE A N 1
ATOM 653 C CA . PHE A 1 78 ? -22.792 -13.670 14.551 1.00 65.44 78 PHE A CA 1
ATOM 654 C C . PHE A 1 78 ? -23.828 -13.294 15.619 1.00 65.44 78 PHE A C 1
ATOM 656 O O . PHE A 1 78 ? -25.004 -13.150 15.294 1.00 65.44 78 PHE A O 1
ATOM 663 N N . LEU A 1 79 ? -23.411 -13.059 16.869 1.00 65.06 79 LEU A N 1
ATOM 664 C CA . LEU A 1 79 ? -24.325 -12.628 17.935 1.00 65.06 79 LEU A CA 1
ATOM 665 C C . LEU A 1 79 ? -24.866 -11.208 17.715 1.00 65.06 79 LEU A C 1
ATOM 667 O O . LEU A 1 79 ? -26.038 -10.958 17.992 1.00 65.06 79 LEU A O 1
ATOM 671 N N . VAL A 1 80 ? -24.055 -10.284 17.183 1.00 66.75 80 VAL A N 1
ATOM 672 C CA . VAL A 1 80 ? -24.527 -8.938 16.802 1.00 66.75 80 VAL A CA 1
ATOM 673 C C . VAL A 1 80 ? -25.535 -9.020 15.654 1.00 66.75 80 VAL A C 1
ATOM 675 O O . VAL A 1 80 ? -26.549 -8.324 15.677 1.00 66.75 80 VAL A O 1
ATOM 678 N N . GLN A 1 81 ? -25.297 -9.900 14.681 1.00 69.94 81 GLN A N 1
ATOM 679 C CA . GLN A 1 81 ? -26.195 -10.084 13.545 1.00 69.94 81 GLN A CA 1
ATOM 680 C C . GLN A 1 81 ? -27.528 -10.727 13.957 1.00 69.94 81 GLN A C 1
ATOM 682 O O . GLN A 1 81 ? -28.585 -10.243 13.565 1.00 69.94 81 GLN A O 1
ATOM 687 N N . TYR A 1 82 ? -27.493 -11.748 14.818 1.00 66.81 82 TYR A N 1
ATOM 688 C CA . TYR A 1 82 ? -28.694 -12.392 15.358 1.00 66.81 82 TYR A CA 1
ATOM 689 C C . TYR A 1 82 ? -29.535 -11.423 16.203 1.00 66.81 82 TYR A C 1
ATOM 691 O O . TYR A 1 82 ? -30.755 -11.361 16.074 1.00 66.81 82 TYR A O 1
ATOM 699 N N . LYS A 1 83 ? -28.883 -10.588 17.024 1.00 60.38 83 LYS A N 1
ATOM 700 C CA . LYS A 1 83 ? -29.568 -9.614 17.886 1.00 60.38 83 LYS A CA 1
ATOM 701 C C . LYS A 1 83 ? -30.249 -8.476 17.110 1.00 60.38 83 LYS A C 1
ATOM 703 O O . LYS A 1 83 ? -31.217 -7.919 17.611 1.00 60.38 83 LYS A O 1
ATOM 708 N N . ASN A 1 84 ? -29.769 -8.148 15.907 1.00 62.62 84 ASN A N 1
ATOM 709 C CA . ASN A 1 84 ? -30.434 -7.209 14.994 1.00 62.62 84 ASN A CA 1
ATOM 710 C C . ASN A 1 84 ? -31.572 -7.846 14.182 1.00 62.62 84 ASN A C 1
ATOM 712 O O . ASN A 1 84 ? -32.391 -7.113 13.647 1.00 62.62 84 ASN A O 1
ATOM 716 N N . LEU A 1 85 ? -31.621 -9.177 14.078 1.00 70.56 85 LEU A N 1
ATOM 717 C CA . LEU A 1 85 ? -32.695 -9.895 13.387 1.00 70.56 85 LEU A CA 1
ATOM 718 C C . LEU A 1 85 ? -33.913 -10.131 14.296 1.00 70.56 85 LEU A C 1
ATOM 720 O O . LEU A 1 85 ? -35.038 -10.206 13.820 1.00 70.56 85 LEU A O 1
ATOM 724 N N . CYS A 1 86 ? -33.690 -10.257 15.607 1.00 57.03 86 CYS A N 1
ATOM 725 C CA . CYS A 1 86 ? -34.749 -10.438 16.608 1.00 57.03 86 CYS A CA 1
ATOM 726 C C . CYS A 1 86 ? -35.332 -9.120 17.152 1.00 57.03 86 CYS A C 1
ATOM 728 O O . CYS A 1 86 ? -35.948 -9.130 18.218 1.00 57.03 86 CYS A O 1
ATOM 730 N N . LYS A 1 87 ? -35.106 -7.995 16.471 1.00 47.41 87 LYS A N 1
ATOM 731 C CA . LYS A 1 87 ? -35.657 -6.683 16.819 1.00 47.41 87 LYS A CA 1
ATOM 732 C C . LYS A 1 87 ? -36.562 -6.208 15.695 1.00 47.41 87 LYS A C 1
ATOM 734 O O . LYS A 1 87 ? -37.618 -5.637 16.029 1.00 47.41 87 LYS A O 1
#